Protein AF-A0A4Y2V681-F1 (afdb_monomer_lite)

Sequence (120 aa):
MNDAANAAIPKAHNSGRKQNKPWWNQDCQKALNKQDRSWSIFRRYPTTSNLTAFKMARAEFRRIRRRSERASWINYISTITYSTSSYKLWKKVKKASGASISNSISVLHVNGQTISSQKI

pLDDT: mean 79.71, std 16.88, range [39.03, 98.56]

Secondary structure (DSSP, 8-state):
--HHHHHHS------------TT--HHHHHHHHHHHHHHHHHHHS--HHHHHHHHHHHHHHHHHHHHHHHHHHHHHHTT--TTS-HHHHHHHHHHHTT-------PPPEETTEE--PPP-

Radius of gyration: 22.25 Å; chains: 1; bounding box: 43×52×50 Å

Structure (mmCIF, N/CA/C/O backbone):
data_AF-A0A4Y2V681-F1
#
_entry.id   AF-A0A4Y2V681-F1
#
loop_
_atom_site.group_PDB
_atom_site.id
_atom_site.type_symbol
_atom_site.label_atom_id
_atom_site.label_alt_id
_atom_site.label_comp_id
_atom_site.label_asym_id
_atom_site.label_entity_id
_atom_site.label_seq_id
_atom_site.pdbx_PDB_ins_code
_atom_site.Cartn_x
_atom_site.Cartn_y
_atom_site.Cartn_z
_atom_site.occupancy
_atom_site.B_iso_or_equiv
_atom_site.auth_seq_id
_atom_site.auth_comp_id
_atom_site.auth_asym_id
_atom_site.auth_atom_id
_atom_site.pdbx_PDB_model_num
ATOM 1 N N . MET A 1 1 ? -9.420 44.773 5.056 1.00 53.97 1 MET A N 1
ATOM 2 C CA . MET A 1 1 ? -8.530 44.735 6.243 1.00 53.97 1 MET A CA 1
ATOM 3 C C . MET A 1 1 ? -7.721 43.429 6.321 1.00 53.97 1 MET A C 1
ATOM 5 O O . MET A 1 1 ? -7.550 42.889 7.398 1.00 53.97 1 MET A O 1
ATOM 9 N N . ASN A 1 2 ? -7.205 42.921 5.191 1.00 59.03 2 ASN A N 1
ATOM 10 C CA . ASN A 1 2 ? -6.303 41.753 5.148 1.00 59.03 2 ASN A CA 1
ATOM 11 C C . ASN A 1 2 ? -5.176 41.926 4.100 1.00 59.03 2 ASN A C 1
ATOM 13 O O . ASN A 1 2 ? -4.438 40.982 3.822 1.00 59.03 2 ASN A O 1
ATOM 17 N N . ASP A 1 3 ? -5.025 43.118 3.508 1.00 74.12 3 ASP A N 1
ATOM 18 C CA . ASP A 1 3 ? -4.104 43.349 2.385 1.00 74.12 3 ASP A CA 1
ATOM 19 C C . ASP A 1 3 ? -2.636 43.359 2.812 1.00 74.12 3 ASP A C 1
ATOM 21 O O . ASP A 1 3 ? -1.806 42.737 2.154 1.00 74.12 3 ASP A O 1
ATOM 25 N N . ALA A 1 4 ? -2.322 43.948 3.972 1.00 73.75 4 ALA A N 1
ATOM 26 C CA . ALA A 1 4 ? -0.965 43.934 4.522 1.00 73.75 4 ALA A CA 1
ATOM 27 C C . ALA A 1 4 ? -0.466 42.504 4.808 1.00 73.75 4 ALA A C 1
ATOM 29 O O . ALA A 1 4 ? 0.677 42.168 4.506 1.00 73.75 4 ALA A O 1
ATOM 30 N N . ALA A 1 5 ? -1.339 41.634 5.329 1.00 69.69 5 ALA A N 1
ATOM 31 C CA . ALA A 1 5 ? -0.999 40.244 5.629 1.00 69.69 5 ALA A CA 1
ATOM 32 C C . ALA A 1 5 ? -0.764 39.411 4.356 1.00 69.69 5 ALA A C 1
ATOM 34 O O . ALA A 1 5 ? 0.166 38.609 4.306 1.00 69.69 5 ALA A O 1
ATOM 35 N N . ASN A 1 6 ? -1.571 39.625 3.309 1.00 72.62 6 ASN A N 1
ATOM 36 C CA . ASN A 1 6 ? -1.392 38.949 2.020 1.00 72.62 6 ASN A CA 1
ATOM 37 C C . ASN A 1 6 ? -0.150 39.442 1.255 1.00 72.62 6 ASN A C 1
ATOM 39 O O . ASN A 1 6 ? 0.434 38.658 0.511 1.00 72.62 6 ASN A O 1
ATOM 43 N N . ALA A 1 7 ? 0.247 40.708 1.424 1.00 74.19 7 ALA A N 1
ATOM 44 C CA . ALA A 1 7 ? 1.439 41.278 0.795 1.00 74.19 7 ALA A CA 1
ATOM 45 C C . ALA A 1 7 ? 2.743 40.860 1.498 1.00 74.19 7 ALA A C 1
ATOM 47 O O . ALA A 1 7 ? 3.756 40.644 0.838 1.00 74.19 7 ALA A O 1
ATOM 48 N N . ALA A 1 8 ? 2.721 40.724 2.828 1.00 75.06 8 ALA A N 1
ATOM 49 C CA . ALA A 1 8 ? 3.905 40.393 3.621 1.00 75.06 8 ALA A CA 1
ATOM 50 C C . ALA A 1 8 ? 4.204 38.886 3.699 1.00 75.06 8 ALA A C 1
ATOM 52 O O . ALA A 1 8 ? 5.353 38.504 3.913 1.00 75.06 8 ALA A O 1
ATOM 53 N N . ILE A 1 9 ? 3.193 38.021 3.542 1.00 75.25 9 ILE A N 1
ATOM 54 C CA . ILE A 1 9 ? 3.348 36.564 3.643 1.00 75.25 9 ILE A CA 1
ATOM 55 C C . ILE A 1 9 ? 3.159 35.939 2.254 1.00 75.25 9 ILE A C 1
ATOM 57 O O . ILE A 1 9 ? 2.021 35.795 1.797 1.00 75.25 9 ILE A O 1
ATOM 61 N N . PRO A 1 10 ? 4.240 35.505 1.577 1.00 67.56 10 PRO A N 1
ATOM 62 C CA . PRO A 1 10 ? 4.119 34.769 0.329 1.00 67.56 10 PRO A CA 1
ATOM 63 C C . PRO A 1 10 ? 3.303 33.496 0.567 1.00 67.56 10 PRO A C 1
ATOM 65 O O . PRO A 1 10 ? 3.675 32.644 1.379 1.00 67.56 10 PRO A O 1
ATOM 68 N N . LYS A 1 11 ? 2.184 33.339 -0.146 1.00 66.31 11 LYS A N 1
ATOM 69 C CA . LYS A 1 11 ? 1.402 32.098 -0.120 1.00 66.31 11 LYS A CA 1
ATOM 70 C C . LYS A 1 11 ? 2.219 31.007 -0.802 1.00 66.31 11 LYS A C 1
ATOM 72 O O . LYS A 1 11 ? 2.191 30.865 -2.022 1.00 66.31 11 LYS A O 1
ATOM 77 N N . ALA A 1 12 ? 2.970 30.241 -0.019 1.00 59.72 12 ALA A N 1
ATOM 78 C CA . ALA A 1 12 ? 3.659 29.068 -0.525 1.00 59.72 12 ALA A CA 1
ATOM 79 C C . ALA A 1 12 ? 2.609 28.075 -1.038 1.00 59.72 12 ALA A C 1
ATOM 81 O O . ALA A 1 12 ? 1.800 27.551 -0.267 1.00 59.72 12 ALA A O 1
ATOM 82 N N . HIS A 1 13 ? 2.615 27.809 -2.344 1.00 54.09 13 HIS A N 1
ATOM 83 C CA . HIS A 1 13 ? 1.810 26.750 -2.934 1.00 54.09 13 HIS A CA 1
ATOM 84 C C . HIS A 1 13 ? 2.417 25.404 -2.523 1.00 54.09 13 HIS A C 1
ATOM 86 O O . HIS A 1 13 ? 3.166 24.770 -3.265 1.00 54.09 13 HIS A O 1
ATOM 92 N N . ASN A 1 14 ? 2.115 24.965 -1.302 1.00 51.78 14 ASN A N 1
ATOM 93 C CA . ASN A 1 14 ? 2.391 23.610 -0.857 1.00 51.78 14 ASN A CA 1
ATOM 94 C C . ASN A 1 14 ? 1.426 22.678 -1.594 1.00 51.78 14 ASN A C 1
ATOM 96 O O . ASN A 1 14 ? 0.453 22.193 -1.019 1.00 51.78 14 ASN A O 1
ATOM 100 N N . SER A 1 15 ? 1.688 22.403 -2.877 1.00 57.56 15 SER A N 1
ATOM 101 C CA . SER A 1 15 ? 1.141 21.206 -3.504 1.00 57.56 15 SER A CA 1
ATOM 102 C C . SER A 1 15 ? 1.687 20.053 -2.672 1.00 57.56 15 SER A C 1
ATOM 104 O O . SER A 1 15 ? 2.878 19.743 -2.782 1.00 57.56 15 SER A O 1
ATOM 106 N N . GLY A 1 16 ? 0.874 19.520 -1.752 1.00 54.62 16 GLY A N 1
ATOM 107 C CA . GLY A 1 16 ? 1.293 18.476 -0.823 1.00 54.62 16 GLY A CA 1
ATOM 108 C C . GLY A 1 16 ? 2.106 17.458 -1.600 1.00 54.62 16 GLY A C 1
ATOM 109 O O . GLY A 1 16 ? 1.641 17.008 -2.649 1.00 54.62 16 GLY A O 1
ATOM 110 N N . ARG A 1 17 ? 3.360 17.231 -1.176 1.00 56.72 17 ARG A N 1
ATOM 111 C CA . ARG A 1 17 ? 4.346 16.460 -1.943 1.00 56.72 17 ARG A CA 1
ATOM 112 C C . ARG A 1 17 ? 3.657 15.194 -2.432 1.00 56.72 17 ARG A C 1
ATOM 114 O O . ARG A 1 17 ? 3.395 14.300 -1.624 1.00 56.72 17 ARG A O 1
ATOM 121 N N . LYS A 1 18 ? 3.322 15.129 -3.729 1.00 55.38 18 LYS A N 1
ATOM 122 C CA . LYS A 1 18 ? 2.811 13.892 -4.314 1.00 55.38 18 LYS A CA 1
ATOM 123 C C . LYS A 1 18 ? 3.837 12.837 -3.934 1.00 55.38 18 LYS A C 1
ATOM 125 O O . LYS A 1 18 ? 5.042 13.090 -3.998 1.00 55.38 18 LYS A O 1
ATOM 130 N N . GLN A 1 19 ? 3.375 11.702 -3.421 1.00 58.81 19 GLN A N 1
ATOM 131 C CA . GLN A 1 19 ? 4.267 10.586 -3.144 1.00 58.81 19 GLN A CA 1
ATOM 132 C C . GLN A 1 19 ? 4.878 10.202 -4.499 1.00 58.81 19 GLN A C 1
ATOM 134 O O . GLN A 1 19 ? 4.272 9.461 -5.262 1.00 58.81 19 GLN A O 1
ATOM 139 N N . ASN A 1 20 ? 6.055 10.754 -4.826 1.00 60.59 20 ASN A N 1
ATOM 140 C CA . ASN A 1 20 ? 6.739 10.649 -6.126 1.00 60.59 20 ASN A CA 1
ATOM 141 C C . ASN A 1 20 ? 7.325 9.247 -6.362 1.00 60.59 20 ASN A C 1
ATOM 143 O O . ASN A 1 20 ? 8.308 9.061 -7.078 1.00 60.59 20 ASN A O 1
ATOM 147 N N . LYS A 1 21 ? 6.748 8.249 -5.702 1.00 73.75 21 LYS A N 1
ATOM 148 C CA . LYS A 1 21 ? 7.134 6.857 -5.781 1.00 73.75 21 LYS A CA 1
ATOM 149 C C . LYS A 1 21 ? 6.400 6.259 -6.981 1.00 73.75 21 LYS A C 1
ATOM 151 O O . LYS A 1 21 ? 5.173 6.251 -6.965 1.00 73.75 21 LYS A O 1
ATOM 156 N N . PRO A 1 22 ? 7.112 5.720 -7.987 1.00 76.56 22 PRO A N 1
ATOM 157 C CA . PRO A 1 22 ? 6.497 5.133 -9.186 1.00 76.56 22 PRO A CA 1
ATOM 158 C C . PRO A 1 22 ? 5.528 3.974 -8.901 1.00 76.56 22 PRO A C 1
ATOM 160 O O . PRO A 1 22 ? 4.754 3.579 -9.765 1.00 76.56 22 PRO A O 1
ATOM 163 N N . TRP A 1 23 ? 5.593 3.413 -7.694 1.00 84.69 23 TRP A N 1
ATOM 164 C CA . TRP A 1 23 ? 4.750 2.323 -7.216 1.00 84.69 23 TRP A CA 1
ATOM 165 C C . TRP A 1 23 ? 3.562 2.778 -6.358 1.00 84.69 23 TRP A C 1
ATOM 167 O O . TRP A 1 23 ? 2.766 1.943 -5.928 1.00 84.69 23 TRP A O 1
ATOM 177 N N . TRP A 1 24 ? 3.436 4.074 -6.056 1.00 89.38 24 TRP A N 1
ATOM 178 C CA . TRP A 1 24 ? 2.291 4.583 -5.305 1.00 89.38 24 TRP A CA 1
ATOM 179 C C . TRP A 1 24 ? 1.053 4.620 -6.201 1.00 89.38 24 TRP A C 1
ATOM 181 O O . TRP A 1 24 ? 1.049 5.276 -7.239 1.00 89.38 24 TRP A O 1
ATOM 191 N N . ASN A 1 25 ? -0.004 3.917 -5.798 1.00 90.75 25 ASN A N 1
ATOM 192 C CA . ASN A 1 25 ? -1.255 3.818 -6.544 1.00 90.75 25 ASN A CA 1
ATOM 193 C C . ASN A 1 25 ? -2.471 3.962 -5.613 1.00 90.75 25 ASN A C 1
ATOM 195 O O . ASN A 1 25 ? -2.335 4.086 -4.392 1.00 90.75 25 ASN A O 1
ATOM 199 N N . GLN A 1 26 ? -3.671 3.960 -6.196 1.00 93.12 26 GLN A N 1
ATOM 200 C CA . GLN A 1 26 ? -4.916 4.109 -5.438 1.00 93.12 26 GLN A CA 1
ATOM 201 C C . GLN A 1 26 ? -5.116 2.992 -4.403 1.00 93.12 26 GLN A C 1
ATOM 203 O O . GLN A 1 26 ? -5.643 3.262 -3.327 1.00 93.12 26 GLN A O 1
ATOM 208 N N . ASP A 1 27 ? -4.655 1.770 -4.673 1.00 94.38 27 ASP A N 1
ATOM 209 C CA . ASP A 1 27 ? -4.775 0.651 -3.731 1.00 94.38 27 ASP A CA 1
ATOM 210 C C . ASP A 1 27 ? -3.902 0.857 -2.493 1.00 94.38 27 ASP A C 1
ATOM 212 O O . ASP A 1 27 ? -4.357 0.638 -1.369 1.00 94.38 27 ASP A O 1
ATOM 216 N N . CYS A 1 28 ? -2.674 1.356 -2.675 1.00 94.06 28 CYS A N 1
ATOM 217 C CA . CYS A 1 28 ? -1.805 1.772 -1.574 1.00 94.06 28 CYS A CA 1
ATOM 218 C C . CYS A 1 28 ? -2.475 2.855 -0.719 1.00 94.06 28 CYS A C 1
ATOM 220 O O . CYS A 1 28 ? -2.442 2.762 0.508 1.00 94.06 28 CYS A O 1
ATOM 222 N N . GLN A 1 29 ? -3.119 3.843 -1.350 1.00 94.62 29 GLN A N 1
ATOM 223 C CA . GLN A 1 29 ? -3.830 4.907 -0.638 1.00 94.62 29 GLN A CA 1
ATOM 224 C C . GLN A 1 29 ? -5.032 4.366 0.146 1.00 94.62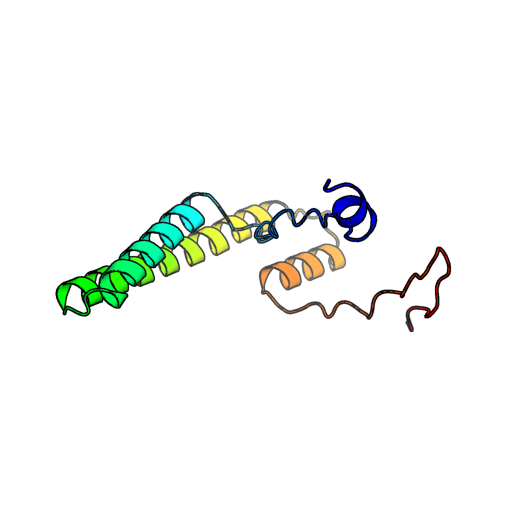 29 GLN A C 1
ATOM 226 O O . GLN A 1 29 ? -5.184 4.674 1.325 1.00 94.62 29 GLN A O 1
ATOM 231 N N . LYS A 1 30 ? -5.873 3.533 -0.478 1.00 96.88 30 LYS A N 1
ATOM 232 C CA . LYS A 1 30 ? -7.041 2.917 0.174 1.00 96.88 30 LYS A CA 1
ATOM 233 C C . LYS A 1 30 ? -6.621 2.071 1.377 1.00 96.88 30 LYS A C 1
ATOM 235 O O . LYS A 1 30 ? -7.218 2.180 2.446 1.00 96.88 30 LYS A O 1
ATOM 240 N N . ALA A 1 31 ? -5.573 1.266 1.221 1.00 97.00 31 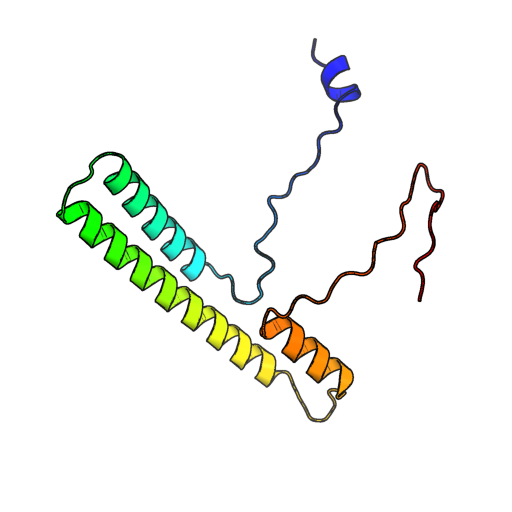ALA A N 1
ATOM 241 C CA . ALA A 1 31 ? -5.053 0.419 2.286 1.00 97.00 31 ALA A CA 1
ATOM 242 C C . ALA A 1 31 ? -4.422 1.226 3.431 1.00 97.00 31 ALA A C 1
ATOM 244 O O . ALA A 1 31 ? -4.625 0.878 4.594 1.00 97.00 31 ALA A O 1
ATOM 245 N N . LEU A 1 32 ? -3.714 2.320 3.120 1.00 96.62 32 LEU A N 1
ATOM 246 C CA . LEU A 1 32 ? -3.194 3.246 4.128 1.00 96.62 32 LEU A CA 1
ATOM 247 C C . LEU A 1 32 ? -4.341 3.894 4.912 1.00 96.62 32 LEU A C 1
ATOM 249 O O . LEU A 1 32 ? -4.361 3.815 6.134 1.00 96.62 32 LEU A O 1
ATOM 253 N N . ASN A 1 33 ? -5.353 4.424 4.219 1.00 97.31 33 ASN A N 1
ATOM 254 C CA . ASN A 1 33 ? -6.520 5.030 4.861 1.00 97.31 33 ASN A CA 1
ATOM 255 C C . ASN A 1 33 ? -7.248 4.030 5.779 1.00 97.31 33 ASN A C 1
ATOM 257 O O . ASN A 1 33 ? -7.709 4.394 6.860 1.00 97.31 33 ASN A O 1
ATOM 261 N N . LYS A 1 34 ? -7.339 2.754 5.375 1.00 98.00 34 LYS A N 1
ATOM 262 C CA . LYS A 1 34 ? -7.899 1.676 6.205 1.00 98.00 34 LYS A CA 1
ATOM 263 C C . LYS A 1 34 ? -7.050 1.429 7.454 1.00 98.00 34 LYS A C 1
ATOM 265 O O . LYS A 1 34 ? -7.603 1.324 8.546 1.00 98.00 34 LYS A O 1
ATOM 270 N N . GLN A 1 35 ? -5.725 1.361 7.310 1.00 98.12 35 GLN A N 1
ATOM 271 C CA . GLN A 1 35 ? -4.803 1.233 8.439 1.00 98.12 35 GLN A CA 1
ATOM 272 C C . GLN A 1 35 ? -4.941 2.414 9.411 1.00 98.12 35 GLN A C 1
ATOM 274 O O . GLN A 1 35 ? -5.053 2.187 10.616 1.00 98.12 35 GLN A O 1
ATOM 279 N N . ASP A 1 36 ? -4.972 3.644 8.901 1.00 97.94 36 ASP A N 1
ATOM 280 C CA . ASP A 1 36 ? -5.074 4.870 9.697 1.00 97.94 36 ASP A CA 1
ATOM 281 C C . ASP A 1 36 ? -6.417 4.958 10.425 1.00 97.94 36 ASP A C 1
ATOM 283 O O . ASP A 1 36 ? -6.472 5.330 11.599 1.00 97.94 36 ASP A O 1
ATOM 287 N N . ARG A 1 37 ? -7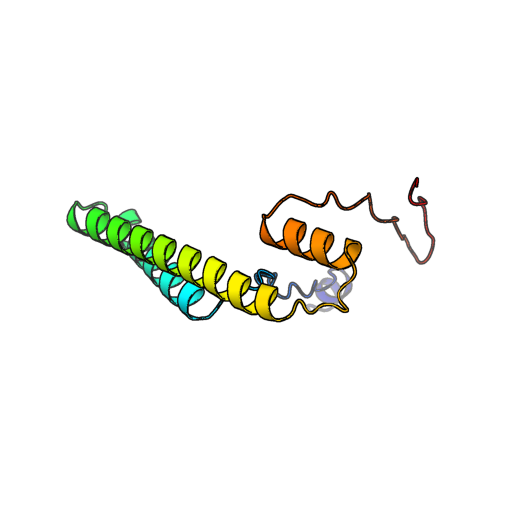.507 4.533 9.774 1.00 98.12 37 ARG A N 1
ATOM 288 C CA . ARG A 1 37 ? -8.823 4.421 10.410 1.00 98.12 37 ARG A CA 1
ATOM 289 C C . ARG A 1 37 ? -8.804 3.421 11.563 1.00 98.12 37 ARG A C 1
ATOM 291 O O . ARG A 1 37 ? -9.241 3.766 12.659 1.00 98.12 37 ARG A O 1
ATOM 298 N N . SER A 1 38 ? -8.281 2.212 11.349 1.00 97.88 38 SER A N 1
ATOM 299 C CA . SER A 1 38 ? -8.182 1.203 12.413 1.00 97.88 38 SER A CA 1
ATOM 300 C C . SER A 1 38 ? -7.259 1.651 13.548 1.00 97.88 38 SER A C 1
ATOM 302 O O . SER A 1 38 ? -7.552 1.388 14.712 1.00 97.88 38 SER A O 1
ATOM 304 N N . TRP A 1 39 ? -6.176 2.368 13.230 1.00 98.25 39 TRP A N 1
ATOM 305 C CA . TRP A 1 39 ? -5.303 2.984 14.228 1.00 98.25 39 TRP A CA 1
ATOM 306 C C . TRP A 1 39 ? -6.044 4.032 15.055 1.00 98.25 39 TRP A C 1
ATOM 308 O O . TRP A 1 39 ? -5.967 3.998 16.276 1.00 98.25 39 TRP A O 1
ATOM 318 N N . SER A 1 40 ? -6.795 4.928 14.411 1.00 98.50 40 SER A N 1
ATOM 319 C CA . SER A 1 40 ? -7.576 5.964 15.093 1.00 98.50 40 SER A CA 1
ATOM 320 C C . SER A 1 40 ? -8.590 5.361 16.072 1.00 98.50 40 SER A C 1
ATOM 322 O O . SER A 1 40 ? -8.671 5.794 17.223 1.00 98.50 40 SER A O 1
ATOM 324 N N . ILE A 1 41 ? -9.296 4.302 15.655 1.00 98.31 41 ILE A N 1
ATOM 325 C CA . ILE A 1 41 ? -10.243 3.569 16.509 1.00 98.31 41 ILE A CA 1
ATOM 326 C C . ILE A 1 41 ? -9.520 2.924 17.694 1.00 98.31 41 ILE A C 1
ATOM 328 O O . ILE A 1 41 ? -9.918 3.147 18.834 1.00 98.31 41 ILE A O 1
ATOM 332 N N . PHE A 1 42 ? -8.446 2.167 17.450 1.00 98.38 42 PHE A N 1
ATOM 333 C CA . PHE A 1 42 ? -7.676 1.519 18.515 1.00 98.38 42 PHE A CA 1
ATOM 334 C C . PHE A 1 42 ? -7.060 2.531 19.488 1.00 98.38 42 PHE A C 1
ATOM 336 O O . PHE A 1 42 ? -7.108 2.327 20.697 1.00 98.38 42 PHE A O 1
ATOM 343 N N . ARG A 1 43 ? -6.539 3.652 18.979 1.00 97.81 43 ARG A N 1
ATOM 344 C CA . ARG A 1 43 ? -5.962 4.726 19.794 1.00 97.81 43 ARG A CA 1
ATOM 345 C C . ARG A 1 43 ? -6.997 5.346 20.730 1.00 97.81 43 ARG A C 1
ATOM 347 O O . ARG A 1 43 ? -6.650 5.709 21.846 1.00 97.81 43 ARG A O 1
ATOM 354 N N . ARG A 1 44 ? -8.245 5.498 20.274 1.00 98.19 44 ARG A N 1
ATOM 355 C CA . ARG A 1 44 ? -9.343 6.045 21.087 1.00 98.19 44 ARG A CA 1
ATOM 356 C C . ARG A 1 44 ? -9.928 5.008 22.046 1.00 98.19 44 ARG A C 1
ATOM 358 O O . ARG A 1 44 ? -10.313 5.365 23.152 1.00 98.19 44 ARG A O 1
ATOM 365 N N . TYR A 1 45 ? -9.981 3.748 21.620 1.00 97.75 45 TYR A N 1
ATOM 366 C CA . TYR A 1 45 ? -10.586 2.638 22.352 1.00 97.75 45 TYR A CA 1
ATOM 367 C C . TYR A 1 45 ? -9.655 1.412 22.316 1.00 97.75 45 TYR A C 1
ATOM 369 O O . TYR A 1 45 ? -9.775 0.573 21.412 1.00 97.75 45 TYR A O 1
ATOM 377 N N . PRO A 1 46 ? -8.721 1.287 23.275 1.00 97.69 46 PRO A N 1
ATOM 378 C CA . PRO A 1 46 ? -7.663 0.279 23.248 1.00 97.69 46 PRO A CA 1
ATOM 379 C C . PRO A 1 46 ? -8.157 -1.101 23.712 1.00 97.69 46 PRO A C 1
ATOM 381 O O . PRO A 1 46 ? -7.742 -1.626 24.740 1.00 97.69 46 PRO A O 1
ATOM 384 N N . THR A 1 47 ? -9.057 -1.710 22.940 1.00 98.50 47 THR A N 1
ATOM 385 C CA . THR A 1 47 ? -9.562 -3.071 23.172 1.00 98.50 47 THR A CA 1
ATOM 386 C C . THR A 1 47 ? -8.779 -4.105 22.359 1.00 98.50 47 THR A C 1
ATOM 388 O O . THR A 1 47 ? -8.201 -3.793 21.313 1.00 98.50 47 THR A O 1
ATOM 391 N N . THR A 1 48 ? -8.801 -5.371 22.788 1.00 98.38 48 THR A N 1
ATOM 392 C CA . THR A 1 48 ? -8.150 -6.484 22.070 1.00 98.38 48 THR A CA 1
ATOM 393 C C . THR A 1 48 ? -8.685 -6.651 20.647 1.00 98.38 48 THR A C 1
ATOM 395 O O . THR A 1 48 ? -7.912 -6.868 19.714 1.00 98.38 48 THR A O 1
ATOM 398 N N . SER A 1 49 ? -9.999 -6.491 20.458 1.00 98.38 49 SER A N 1
ATOM 399 C CA . SER A 1 49 ? -10.633 -6.543 19.134 1.00 98.38 49 SER A CA 1
ATOM 400 C C . SER A 1 49 ? -10.091 -5.446 18.209 1.00 98.38 49 SER A C 1
ATOM 402 O O . SER A 1 49 ? -9.645 -5.725 17.092 1.00 98.38 49 SER A O 1
ATOM 404 N N . ASN A 1 50 ? -10.003 -4.208 18.711 1.00 98.25 50 ASN A N 1
ATOM 405 C CA . ASN A 1 50 ? -9.480 -3.078 17.944 1.00 98.25 50 ASN A CA 1
ATOM 406 C C . ASN A 1 50 ? -7.985 -3.237 17.621 1.00 98.25 50 ASN A C 1
ATOM 408 O O . ASN A 1 50 ? -7.556 -2.910 16.511 1.00 98.25 50 ASN A O 1
ATOM 412 N N . LEU A 1 51 ? -7.194 -3.799 18.542 1.00 98.25 51 LEU A N 1
ATOM 413 C CA . LEU A 1 51 ? -5.790 -4.127 18.289 1.00 98.25 51 LEU A CA 1
ATOM 414 C C . LEU A 1 51 ? -5.646 -5.158 17.161 1.00 98.25 51 LEU A C 1
ATOM 416 O O . LEU A 1 51 ? -4.806 -4.988 16.273 1.00 98.25 51 LEU A O 1
ATOM 420 N N . THR A 1 52 ? -6.462 -6.213 17.171 1.00 98.56 52 THR A N 1
ATOM 421 C CA . THR A 1 52 ? -6.473 -7.242 16.121 1.00 98.56 52 THR A CA 1
ATOM 422 C C . THR A 1 52 ? -6.849 -6.642 14.769 1.00 98.56 52 THR A C 1
ATOM 424 O O . THR A 1 52 ? -6.122 -6.841 13.792 1.00 98.56 52 THR A O 1
ATOM 427 N N . ALA A 1 53 ? -7.904 -5.824 14.715 1.00 98.38 53 ALA A N 1
ATOM 428 C CA . ALA A 1 53 ? -8.319 -5.127 13.499 1.00 98.38 53 ALA A CA 1
ATOM 429 C C . ALA A 1 53 ? -7.214 -4.207 12.943 1.00 98.38 53 ALA A C 1
ATOM 431 O O . ALA A 1 53 ? -6.948 -4.203 11.737 1.00 98.38 53 ALA A O 1
ATOM 432 N N . PHE A 1 54 ? -6.515 -3.462 13.806 1.00 98.38 54 PHE A N 1
ATOM 433 C CA . PHE A 1 54 ? -5.368 -2.647 13.399 1.00 98.38 54 PHE A CA 1
ATOM 434 C C . PHE A 1 54 ? -4.205 -3.497 12.869 1.00 98.38 54 PHE A C 1
ATOM 436 O O . PHE A 1 54 ? -3.642 -3.178 11.819 1.00 98.38 54 PHE A O 1
ATOM 443 N N . LYS A 1 55 ? -3.857 -4.601 13.544 1.00 98.44 55 LYS A N 1
ATOM 444 C CA . LYS A 1 55 ? -2.803 -5.525 13.090 1.00 98.44 55 LYS A CA 1
ATOM 445 C C . LYS A 1 55 ? -3.122 -6.112 11.713 1.00 98.44 55 LYS A C 1
ATOM 447 O O . LYS A 1 55 ? -2.239 -6.129 10.854 1.00 98.44 55 LYS A O 1
ATOM 452 N N . MET A 1 56 ? -4.369 -6.523 11.481 1.00 98.50 56 MET A N 1
ATOM 453 C CA . MET A 1 56 ? -4.835 -7.017 10.181 1.00 98.50 56 MET A CA 1
ATOM 454 C C . MET A 1 56 ? -4.713 -5.944 9.092 1.00 98.50 56 MET A C 1
ATOM 456 O O . MET A 1 56 ? -4.087 -6.192 8.061 1.00 98.50 56 MET A O 1
ATOM 460 N N . ALA A 1 57 ? -5.211 -4.727 9.340 1.00 98.31 57 ALA A N 1
ATOM 461 C CA . ALA A 1 57 ?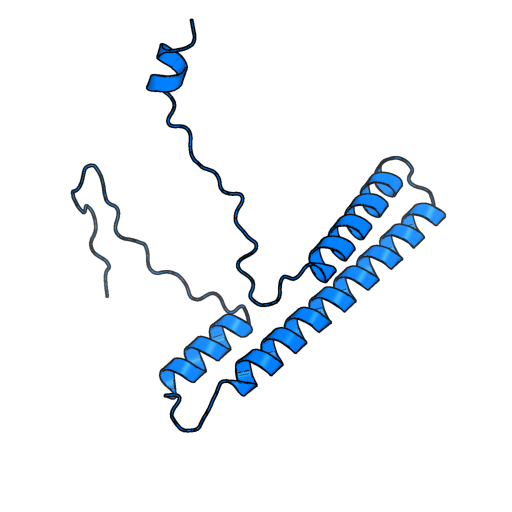 -5.115 -3.621 8.383 1.00 98.31 57 ALA A CA 1
ATOM 462 C C . ALA A 1 57 ? -3.654 -3.239 8.075 1.00 98.31 57 ALA A C 1
ATOM 464 O O . ALA A 1 57 ? -3.287 -2.998 6.925 1.00 98.31 57 ALA A O 1
ATOM 465 N N . ARG A 1 58 ? -2.776 -3.258 9.087 1.00 98.25 58 ARG A N 1
ATOM 466 C CA . ARG A 1 58 ? -1.335 -3.018 8.921 1.00 98.25 58 ARG A CA 1
ATOM 467 C C . ARG A 1 58 ? -0.660 -4.108 8.084 1.00 98.25 58 ARG A C 1
ATOM 469 O O . ARG A 1 58 ? 0.212 -3.797 7.268 1.00 98.25 58 ARG A O 1
ATOM 476 N N . ALA A 1 59 ? -1.025 -5.374 8.278 1.00 98.31 59 ALA A N 1
ATOM 477 C CA . ALA A 1 59 ? -0.511 -6.486 7.481 1.00 98.31 59 ALA A CA 1
ATOM 478 C C . ALA A 1 59 ? -0.971 -6.389 6.016 1.00 98.31 59 ALA A C 1
ATOM 480 O O . ALA A 1 59 ? -0.162 -6.561 5.100 1.00 98.31 59 ALA A O 1
ATOM 481 N N . GLU A 1 60 ? -2.237 -6.038 5.796 1.00 98.19 60 GLU A N 1
ATOM 482 C CA . GLU A 1 60 ? -2.816 -5.818 4.472 1.00 98.19 60 GLU A CA 1
ATOM 483 C C . GLU A 1 60 ? -2.117 -4.676 3.726 1.00 98.19 60 GLU A C 1
ATOM 485 O O . GLU A 1 60 ? -1.658 -4.878 2.598 1.00 98.19 60 GLU A O 1
ATOM 490 N N . PHE A 1 61 ? -1.934 -3.518 4.371 1.00 98.00 61 PHE A N 1
ATOM 491 C CA . PHE A 1 61 ? -1.192 -2.396 3.793 1.00 98.00 61 PHE A CA 1
ATOM 492 C C . PHE A 1 61 ? 0.227 -2.806 3.387 1.00 98.00 61 PHE A C 1
ATOM 494 O O . PHE A 1 61 ? 0.653 -2.553 2.260 1.00 98.00 61 PHE A O 1
ATOM 501 N N . ARG A 1 62 ? 0.953 -3.520 4.260 1.00 97.19 62 ARG A N 1
ATOM 502 C CA . ARG A 1 62 ? 2.296 -4.037 3.943 1.00 97.19 62 ARG A C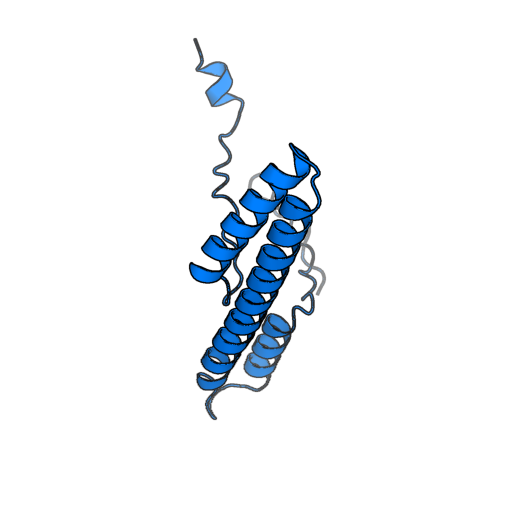A 1
ATOM 503 C C . ARG A 1 62 ? 2.292 -4.960 2.724 1.00 97.19 62 ARG A C 1
ATOM 505 O O . ARG A 1 62 ? 3.216 -4.889 1.914 1.00 97.19 62 ARG A O 1
ATOM 512 N N . ARG A 1 63 ? 1.282 -5.826 2.592 1.00 97.75 63 ARG A N 1
ATOM 513 C CA . ARG A 1 63 ? 1.137 -6.736 1.447 1.00 97.75 63 ARG A CA 1
ATOM 514 C C . ARG A 1 63 ? 0.912 -5.961 0.152 1.00 97.75 63 ARG A C 1
ATOM 516 O O . ARG A 1 63 ? 1.605 -6.225 -0.828 1.00 97.75 63 ARG A O 1
ATOM 523 N N . ILE A 1 64 ? -0.027 -5.016 0.158 1.00 97.06 64 ILE A N 1
ATOM 524 C CA . ILE A 1 64 ? -0.366 -4.191 -1.009 1.00 97.06 64 ILE A CA 1
ATOM 525 C C . ILE A 1 64 ? 0.842 -3.359 -1.426 1.00 97.06 64 ILE A C 1
ATOM 527 O O . ILE A 1 64 ? 1.229 -3.405 -2.589 1.00 97.06 64 ILE A O 1
ATOM 531 N N . ARG A 1 65 ? 1.518 -2.710 -0.472 1.00 94.00 65 ARG A N 1
ATOM 532 C CA . ARG A 1 65 ? 2.732 -1.931 -0.733 1.00 94.00 65 ARG A CA 1
ATOM 533 C C . ARG A 1 65 ? 3.797 -2.755 -1.457 1.00 94.00 65 ARG A C 1
ATOM 535 O O . ARG A 1 65 ? 4.245 -2.360 -2.527 1.00 94.00 65 ARG A O 1
ATOM 542 N N . ARG A 1 66 ? 4.146 -3.933 -0.921 1.00 93.94 66 ARG A N 1
ATOM 543 C CA . ARG A 1 66 ? 5.140 -4.834 -1.532 1.00 93.94 66 ARG A CA 1
ATOM 544 C C . ARG A 1 66 ? 4.730 -5.304 -2.929 1.00 93.94 66 ARG A C 1
ATOM 546 O O . ARG A 1 66 ? 5.575 -5.417 -3.812 1.00 93.94 66 ARG A O 1
ATOM 553 N N . ARG A 1 67 ? 3.439 -5.582 -3.141 1.00 94.81 67 ARG A N 1
ATOM 554 C CA . ARG A 1 67 ? 2.913 -5.981 -4.453 1.00 94.81 67 ARG A CA 1
ATOM 555 C C . ARG A 1 67 ? 3.025 -4.843 -5.466 1.00 94.81 67 ARG A C 1
ATOM 557 O O . ARG A 1 67 ? 3.505 -5.085 -6.568 1.00 94.81 67 ARG A O 1
ATOM 564 N N . SER A 1 68 ? 2.632 -3.629 -5.090 1.00 93.25 68 SER A N 1
ATOM 565 C CA . SER A 1 68 ? 2.716 -2.449 -5.954 1.00 93.25 68 SER A CA 1
ATOM 566 C C . SER A 1 68 ? 4.166 -2.085 -6.281 1.00 93.25 68 SER A C 1
ATOM 568 O O . SER A 1 68 ? 4.474 -1.804 -7.436 1.00 93.25 68 SER A O 1
ATOM 570 N N . GLU A 1 69 ? 5.074 -2.166 -5.300 1.00 89.50 69 GLU A N 1
ATOM 571 C CA . GLU A 1 69 ? 6.523 -2.013 -5.502 1.00 89.50 69 GLU A CA 1
ATOM 572 C C . GLU A 1 69 ? 7.043 -3.013 -6.549 1.00 89.50 69 GLU A C 1
ATOM 574 O O . GLU A 1 69 ? 7.668 -2.613 -7.532 1.00 89.50 69 GLU A O 1
ATOM 579 N N . ARG A 1 70 ? 6.720 -4.305 -6.394 1.00 90.25 70 ARG A N 1
ATOM 580 C CA . ARG A 1 70 ? 7.143 -5.359 -7.329 1.00 90.25 70 ARG A CA 1
ATOM 581 C C . ARG A 1 70 ? 6.549 -5.183 -8.726 1.00 90.25 70 ARG A C 1
ATOM 583 O O . ARG A 1 70 ? 7.272 -5.330 -9.703 1.00 90.25 70 ARG A O 1
ATOM 590 N N . ALA A 1 71 ? 5.257 -4.885 -8.831 1.00 91.06 71 ALA A N 1
ATOM 591 C CA . ALA A 1 71 ? 4.586 -4.706 -10.118 1.00 91.06 71 ALA A CA 1
ATOM 592 C C . ALA A 1 71 ? 5.154 -3.504 -10.883 1.00 91.06 71 ALA A C 1
ATOM 594 O O . ALA A 1 71 ? 5.477 -3.615 -12.062 1.00 91.06 71 ALA A O 1
ATOM 595 N N . SER A 1 72 ? 5.355 -2.380 -10.190 1.00 88.06 72 SER A N 1
ATOM 596 C CA . SER A 1 72 ? 6.011 -1.199 -10.756 1.00 88.06 72 SER A CA 1
ATOM 597 C C . SER A 1 72 ? 7.419 -1.530 -11.252 1.00 88.06 72 SER A C 1
ATOM 599 O O . SER A 1 72 ? 7.781 -1.137 -12.356 1.00 88.06 72 SER A O 1
ATOM 601 N N . TRP A 1 73 ? 8.190 -2.314 -10.490 1.00 83.69 73 TRP A N 1
ATOM 602 C CA . TRP A 1 73 ? 9.523 -2.751 -10.903 1.00 83.69 73 TRP A CA 1
ATOM 603 C C . TRP A 1 73 ? 9.508 -3.640 -12.149 1.00 83.69 73 TRP A C 1
ATOM 605 O O . TRP A 1 73 ? 10.269 -3.383 -13.078 1.00 83.69 73 TRP A O 1
ATOM 615 N N . ILE A 1 74 ? 8.633 -4.648 -12.198 1.00 87.25 74 ILE A N 1
ATOM 616 C CA . ILE A 1 74 ? 8.506 -5.546 -13.356 1.00 87.25 74 ILE A CA 1
ATOM 617 C C . ILE A 1 74 ? 8.151 -4.743 -14.612 1.00 87.25 74 ILE A C 1
ATOM 619 O O . ILE A 1 74 ? 8.849 -4.851 -15.617 1.00 87.25 74 ILE A O 1
ATOM 623 N N . ASN A 1 75 ? 7.142 -3.871 -14.521 1.00 87.56 75 ASN A N 1
ATOM 624 C CA . ASN A 1 75 ? 6.731 -2.999 -15.624 1.00 87.56 75 ASN A CA 1
ATOM 625 C C . ASN A 1 75 ? 7.835 -2.021 -16.039 1.00 87.56 75 ASN A C 1
ATOM 627 O O . ASN A 1 75 ? 7.906 -1.587 -17.183 1.00 87.56 75 ASN A O 1
ATOM 631 N N . TYR A 1 76 ? 8.694 -1.627 -15.103 1.00 81.56 76 TYR A N 1
ATOM 632 C CA . TYR A 1 76 ? 9.801 -0.735 -15.395 1.00 81.56 76 TYR A CA 1
ATOM 633 C C . TYR A 1 76 ? 10.953 -1.456 -16.097 1.00 81.56 76 TYR A C 1
ATOM 635 O O . TYR A 1 76 ? 11.499 -0.930 -17.069 1.00 81.56 76 TYR A O 1
ATOM 643 N N . ILE A 1 77 ? 11.304 -2.663 -15.649 1.00 80.69 77 ILE A N 1
ATOM 644 C CA . ILE A 1 77 ? 12.317 -3.509 -16.289 1.00 80.69 77 ILE A CA 1
ATOM 645 C C . ILE A 1 77 ? 11.885 -3.927 -17.691 1.00 80.69 77 ILE A C 1
ATOM 647 O O . ILE A 1 77 ? 12.721 -3.918 -18.588 1.00 80.69 77 ILE A O 1
ATOM 651 N N . SER A 1 78 ? 10.598 -4.191 -17.929 1.00 85.00 78 SER A N 1
ATOM 652 C CA . SER A 1 78 ? 10.112 -4.524 -19.274 1.00 85.00 78 SER A CA 1
ATOM 653 C C . SER A 1 78 ? 10.311 -3.397 -20.300 1.00 85.00 78 SER A C 1
ATOM 655 O O . SER A 1 78 ? 10.253 -3.656 -21.495 1.00 85.00 78 SER A O 1
ATOM 657 N N . THR A 1 79 ? 10.588 -2.155 -19.869 1.00 83.38 79 THR A N 1
ATOM 658 C CA . THR A 1 79 ? 10.956 -1.043 -20.775 1.00 83.38 79 THR A CA 1
ATOM 659 C C . THR A 1 79 ? 12.427 -1.043 -21.200 1.00 83.38 79 THR A C 1
ATOM 661 O O . THR A 1 79 ? 12.838 -0.199 -21.996 1.00 83.38 79 THR A O 1
ATOM 664 N N . ILE A 1 80 ? 13.256 -1.914 -20.623 1.00 83.94 80 ILE A N 1
ATOM 665 C CA . ILE A 1 80 ? 14.694 -1.965 -20.881 1.00 83.94 80 ILE A CA 1
ATOM 666 C C . ILE A 1 80 ? 14.936 -2.902 -22.060 1.00 83.94 80 ILE A C 1
ATOM 668 O O . ILE A 1 80 ? 14.823 -4.117 -21.941 1.00 83.94 80 ILE A O 1
ATOM 672 N N . THR A 1 81 ? 15.284 -2.315 -23.199 1.00 84.75 81 THR A N 1
ATOM 673 C CA . THR A 1 81 ? 15.671 -3.024 -24.425 1.00 84.75 81 THR A CA 1
ATOM 674 C C . THR A 1 81 ? 17.184 -2.949 -24.647 1.00 84.75 81 THR A C 1
ATOM 676 O O . THR A 1 81 ? 17.886 -2.219 -23.940 1.00 84.75 81 THR A O 1
ATOM 679 N N . TYR A 1 82 ? 17.689 -3.658 -25.663 1.00 83.44 82 TYR A N 1
ATOM 680 C CA . TYR A 1 82 ? 19.114 -3.696 -26.031 1.00 83.44 82 TYR A CA 1
ATOM 681 C C . TYR A 1 82 ? 19.731 -2.314 -26.321 1.00 83.44 82 TYR A C 1
ATOM 683 O O . TYR A 1 82 ? 20.942 -2.146 -26.217 1.00 83.44 82 TYR A O 1
ATOM 691 N N . SER A 1 83 ? 18.915 -1.307 -26.652 1.00 85.38 83 SER A N 1
ATOM 692 C CA . SER A 1 83 ? 19.360 0.070 -26.899 1.00 85.38 83 SER A CA 1
ATOM 693 C C . SER A 1 83 ? 19.519 0.907 -25.621 1.00 85.38 83 SER A C 1
ATOM 695 O O . SER A 1 83 ? 19.963 2.059 -25.666 1.00 85.38 83 SER A O 1
ATOM 697 N N . THR A 1 84 ? 19.169 0.360 -24.453 1.00 85.12 84 THR A N 1
ATOM 698 C CA . THR A 1 84 ? 19.334 1.055 -23.173 1.00 85.12 84 THR A CA 1
ATOM 699 C C . THR A 1 84 ? 20.798 1.021 -22.746 1.00 85.12 84 THR A C 1
ATOM 701 O O . THR A 1 84 ? 21.334 -0.038 -22.438 1.00 85.12 84 THR A O 1
ATOM 704 N N . SER A 1 85 ? 21.441 2.189 -22.651 1.00 86.69 85 SER A N 1
ATOM 705 C CA . SER A 1 85 ? 22.827 2.256 -22.178 1.00 86.69 85 SER A CA 1
ATOM 706 C C . SER A 1 85 ? 22.978 1.752 -20.738 1.00 86.69 85 SER A C 1
ATOM 708 O O . SER A 1 85 ? 22.106 1.964 -19.886 1.00 86.69 85 SER A O 1
ATOM 710 N N . SER A 1 86 ? 24.133 1.152 -20.441 1.00 84.06 86 SER A N 1
ATOM 711 C CA . SER A 1 86 ? 24.504 0.661 -19.106 1.00 84.06 86 SER A CA 1
ATOM 712 C C . SER A 1 86 ? 24.363 1.740 -18.025 1.00 84.06 86 SER A C 1
ATOM 714 O O . SER A 1 86 ? 23.844 1.481 -16.943 1.00 84.06 86 SER A O 1
ATOM 716 N N . TYR A 1 87 ? 24.727 2.987 -18.331 1.00 85.06 87 TYR A N 1
ATOM 717 C CA . TYR A 1 87 ? 24.541 4.120 -17.424 1.00 85.06 87 TYR A CA 1
ATOM 718 C C . TYR A 1 87 ? 23.068 4.356 -17.061 1.00 85.06 87 TYR A C 1
ATOM 720 O O . TYR A 1 87 ? 22.727 4.519 -15.884 1.00 85.06 87 TYR A O 1
ATOM 728 N N . LYS A 1 88 ? 22.175 4.360 -18.062 1.00 82.81 88 LYS A N 1
ATOM 729 C CA . LYS A 1 88 ? 20.734 4.517 -17.833 1.00 82.81 88 LYS A CA 1
ATOM 730 C C . LYS A 1 88 ? 20.225 3.343 -17.003 1.00 82.81 88 LYS A C 1
ATOM 732 O O . LYS A 1 88 ? 19.587 3.589 -15.984 1.00 82.81 88 LYS A O 1
ATOM 737 N N . LEU A 1 89 ? 20.578 2.107 -17.361 1.00 83.12 89 LEU A N 1
ATOM 738 C CA . LEU A 1 89 ? 20.250 0.893 -16.604 1.00 83.12 89 LEU A CA 1
ATOM 739 C C . LEU A 1 89 ? 20.630 1.017 -15.117 1.00 83.12 89 LEU A C 1
ATOM 741 O O . LEU A 1 89 ? 19.793 0.820 -14.239 1.00 83.12 89 LEU A O 1
ATOM 745 N N . TRP A 1 90 ? 21.862 1.421 -14.811 1.00 81.81 90 TRP A N 1
ATOM 746 C CA . TRP A 1 90 ? 22.329 1.547 -13.429 1.00 81.81 90 TRP A CA 1
ATOM 747 C C . TRP A 1 90 ? 21.648 2.682 -12.658 1.00 81.81 90 TRP A C 1
ATOM 749 O O . TRP A 1 90 ? 21.308 2.505 -11.487 1.00 81.81 90 TRP A O 1
ATOM 759 N N . LYS A 1 91 ? 21.373 3.830 -13.295 1.00 79.94 91 LYS A N 1
ATOM 760 C CA . LYS A 1 91 ? 20.539 4.891 -12.694 1.00 79.94 91 LYS A CA 1
ATOM 761 C C . LYS A 1 91 ? 19.139 4.378 -12.352 1.00 79.94 91 LYS A C 1
ATOM 763 O O . LYS A 1 91 ? 18.618 4.675 -11.276 1.00 79.94 91 LYS A O 1
ATOM 768 N N . LYS A 1 92 ? 18.547 3.600 -13.261 1.00 76.31 92 LYS A N 1
ATOM 769 C CA . LYS A 1 92 ? 17.233 2.967 -13.108 1.00 76.31 92 LYS A CA 1
ATOM 770 C C . LYS A 1 92 ? 17.211 2.003 -11.908 1.00 76.31 92 LYS A C 1
ATOM 772 O O . LYS A 1 92 ? 16.333 2.126 -11.057 1.00 76.31 92 LYS A O 1
ATOM 777 N N . VAL A 1 93 ? 18.209 1.120 -11.791 1.00 77.75 93 VAL A N 1
ATOM 778 C CA . VAL A 1 93 ? 18.369 0.172 -10.668 1.00 77.75 93 VAL A CA 1
ATOM 779 C C . VAL A 1 93 ? 18.525 0.899 -9.329 1.00 77.75 93 VAL A C 1
ATOM 781 O O . VAL A 1 93 ? 17.800 0.594 -8.384 1.00 77.75 93 VAL A O 1
ATOM 784 N N . LYS A 1 94 ? 19.404 1.910 -9.246 1.00 75.38 94 LYS A N 1
ATOM 785 C CA . LYS A 1 94 ? 19.625 2.684 -8.007 1.00 75.38 94 LYS A CA 1
ATOM 786 C C . LYS A 1 94 ? 18.358 3.390 -7.517 1.00 75.38 94 LYS A C 1
ATOM 788 O O . LYS A 1 94 ? 18.078 3.409 -6.323 1.00 75.38 94 LYS A O 1
ATOM 793 N N . LYS A 1 95 ? 17.561 3.944 -8.435 1.00 72.81 95 LYS A N 1
ATOM 794 C CA . LYS A 1 95 ? 16.297 4.616 -8.092 1.00 72.81 95 LYS A CA 1
ATOM 795 C C . LYS A 1 95 ? 15.250 3.639 -7.545 1.00 72.81 95 LYS A C 1
ATOM 797 O O . LYS A 1 95 ? 14.461 4.014 -6.682 1.00 72.81 95 LYS A O 1
ATOM 802 N N . ALA A 1 96 ? 15.245 2.403 -8.039 1.00 67.69 96 ALA A N 1
ATOM 803 C CA . ALA A 1 96 ? 14.317 1.365 -7.607 1.00 67.69 96 ALA A CA 1
ATOM 804 C C . ALA A 1 96 ? 14.717 0.706 -6.278 1.00 67.69 96 ALA A C 1
ATOM 806 O O . ALA A 1 96 ? 13.837 0.377 -5.486 1.00 67.69 96 ALA A O 1
ATOM 807 N N . SER A 1 97 ? 16.017 0.564 -5.996 1.00 67.31 97 SER A N 1
ATOM 808 C CA . SER A 1 97 ? 16.502 0.003 -4.726 1.00 67.31 97 SER A CA 1
ATOM 809 C C . SER A 1 97 ? 16.311 0.938 -3.527 1.00 67.31 97 SER A C 1
ATOM 811 O O . SER A 1 97 ? 16.526 0.529 -2.389 1.00 67.31 97 SER A O 1
ATOM 813 N N . GLY A 1 98 ? 15.913 2.195 -3.758 1.00 62.75 98 GLY A N 1
ATOM 814 C CA . GLY A 1 98 ? 15.801 3.199 -2.701 1.00 62.75 98 GLY A CA 1
ATOM 815 C C . GLY A 1 98 ? 17.156 3.637 -2.141 1.00 62.75 98 GLY A C 1
ATOM 816 O O . GLY A 1 98 ? 17.188 4.340 -1.132 1.00 62.75 98 GLY A O 1
ATOM 817 N N . ALA A 1 99 ? 18.263 3.249 -2.789 1.00 63.81 99 ALA A N 1
ATOM 818 C CA . ALA A 1 99 ? 19.583 3.762 -2.469 1.00 63.81 99 ALA A CA 1
ATOM 819 C C . ALA A 1 99 ? 19.580 5.276 -2.705 1.00 63.81 99 ALA A C 1
ATOM 821 O O . ALA A 1 99 ? 19.332 5.742 -3.821 1.00 63.81 99 ALA A O 1
ATOM 822 N N . SER A 1 100 ? 19.806 6.040 -1.634 1.00 55.66 100 SER A N 1
ATOM 823 C CA . SER A 1 100 ? 19.873 7.496 -1.695 1.00 55.66 100 SER A CA 1
ATOM 824 C C . SER A 1 100 ? 20.956 7.901 -2.690 1.00 55.66 100 SER A C 1
ATOM 826 O O . SER A 1 100 ? 22.142 7.661 -2.468 1.00 55.66 100 SER A O 1
ATOM 828 N N . ILE A 1 101 ? 20.552 8.506 -3.806 1.00 56.31 101 ILE A N 1
ATOM 829 C CA . ILE A 1 101 ? 21.477 9.296 -4.605 1.00 56.31 101 ILE A CA 1
ATOM 830 C C . ILE A 1 101 ? 21.579 10.599 -3.827 1.00 56.31 101 ILE A C 1
ATOM 832 O O . ILE A 1 101 ? 20.641 11.394 -3.850 1.00 56.31 101 ILE A O 1
ATOM 836 N N . SER A 1 102 ? 22.662 10.753 -3.061 1.00 56.31 102 SER A N 1
ATOM 837 C CA . SER A 1 102 ? 23.016 12.032 -2.450 1.00 56.31 102 SER A CA 1
ATOM 838 C C . SER A 1 102 ? 22.871 13.109 -3.523 1.00 56.31 102 SER A C 1
ATOM 840 O O . SER A 1 102 ? 23.564 13.063 -4.542 1.00 56.31 102 SER A O 1
ATOM 842 N N . ASN A 1 103 ? 21.909 14.016 -3.353 1.00 55.00 103 ASN A N 1
ATOM 843 C CA . ASN A 1 103 ? 21.865 15.201 -4.190 1.00 55.00 103 ASN A CA 1
ATOM 844 C C . ASN A 1 103 ? 23.061 16.044 -3.754 1.00 55.00 103 ASN A C 1
ATOM 846 O O . ASN A 1 103 ? 23.157 16.404 -2.579 1.00 55.00 103 ASN A O 1
ATOM 850 N N . SER A 1 104 ? 23.976 16.331 -4.680 1.00 59.19 104 SER A N 1
ATOM 851 C CA . SER A 1 104 ? 24.997 17.346 -4.451 1.00 59.19 104 SER A CA 1
ATOM 852 C C . SER A 1 104 ? 24.307 18.649 -4.048 1.00 59.19 104 SER A C 1
ATOM 854 O O . SER A 1 104 ? 23.228 18.967 -4.559 1.00 59.19 104 SER A O 1
ATOM 856 N N . ILE A 1 105 ? 24.909 19.371 -3.099 1.00 56.59 105 ILE A N 1
ATOM 857 C CA . ILE A 1 105 ? 24.409 20.657 -2.600 1.00 56.59 105 ILE A CA 1
ATOM 858 C C . ILE A 1 105 ? 24.010 21.517 -3.805 1.00 56.59 105 ILE A C 1
ATOM 860 O O . ILE A 1 105 ? 24.812 21.752 -4.711 1.00 56.59 105 ILE A O 1
ATOM 864 N N . SER A 1 106 ? 22.737 21.906 -3.858 1.00 58.19 106 SER A N 1
ATOM 865 C CA . SER A 1 106 ? 22.224 22.763 -4.919 1.00 58.19 106 SER A CA 1
ATOM 866 C C . SER A 1 106 ? 22.776 24.172 -4.751 1.00 58.19 106 SER A C 1
ATOM 868 O O . SER A 1 106 ? 22.794 24.705 -3.642 1.00 58.19 106 SER A O 1
ATOM 870 N N . VAL A 1 107 ? 23.177 24.764 -5.873 1.00 59.66 107 VAL A N 1
ATOM 871 C CA . VAL A 1 107 ? 23.605 26.158 -6.006 1.00 59.66 107 VAL A CA 1
ATOM 872 C C . VAL A 1 107 ? 22.575 27.099 -5.368 1.00 59.66 107 VAL A C 1
ATOM 874 O O . VAL A 1 107 ? 21.401 27.101 -5.756 1.00 59.66 107 VAL A O 1
ATOM 877 N N . LEU A 1 108 ? 23.009 27.894 -4.387 1.00 56.25 108 LEU A N 1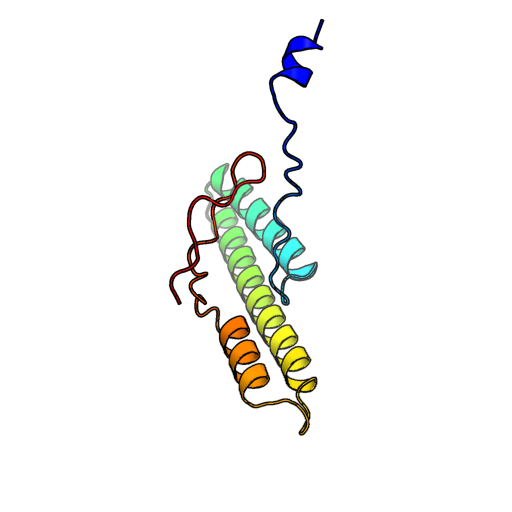
ATOM 878 C CA . LEU A 1 108 ? 22.165 28.903 -3.749 1.00 56.25 108 LEU A CA 1
ATOM 879 C C . LEU A 1 108 ? 22.030 30.120 -4.671 1.00 56.25 108 LEU A C 1
ATOM 881 O O . LEU A 1 108 ? 23.031 30.742 -5.030 1.00 56.25 108 LEU A O 1
ATOM 885 N N . HIS A 1 109 ? 20.788 30.452 -5.024 1.00 54.41 109 HIS A N 1
ATOM 886 C CA . HIS A 1 109 ? 20.441 31.657 -5.775 1.00 54.41 109 HIS A CA 1
ATOM 887 C C . HIS A 1 109 ? 19.730 32.635 -4.836 1.00 54.41 109 HIS A C 1
ATOM 889 O O . HIS A 1 109 ? 18.707 32.286 -4.246 1.00 54.41 109 HIS A O 1
ATOM 895 N N . VAL A 1 110 ? 20.243 33.858 -4.713 1.00 56.22 110 VAL A N 1
ATOM 896 C CA . VAL A 1 110 ? 19.580 34.964 -4.007 1.00 56.22 110 VAL A CA 1
ATOM 897 C C . VAL A 1 110 ? 19.466 36.125 -4.986 1.00 56.22 110 VAL A C 1
ATOM 899 O O . VAL A 1 110 ? 20.458 36.520 -5.590 1.00 56.22 110 VAL A O 1
ATOM 902 N N . ASN A 1 111 ? 18.251 36.648 -5.178 1.00 55.59 111 ASN A N 1
ATOM 903 C CA . ASN A 1 111 ? 17.971 37.809 -6.037 1.00 55.59 111 ASN A CA 1
ATOM 904 C C . ASN A 1 111 ? 18.574 37.717 -7.458 1.00 55.59 111 ASN A C 1
ATOM 906 O O . ASN A 1 111 ? 19.063 38.703 -7.998 1.00 55.59 111 ASN A O 1
ATOM 910 N N . GLY A 1 112 ? 18.566 36.522 -8.060 1.00 64.44 112 GLY A N 1
ATOM 911 C CA . GLY A 1 112 ? 19.102 36.295 -9.409 1.00 64.44 112 GLY A CA 1
ATOM 912 C C . GLY A 1 112 ? 20.626 36.140 -9.495 1.00 64.44 112 GLY A C 1
ATOM 913 O O . GLY A 1 112 ? 21.134 35.921 -10.591 1.00 64.44 112 GLY A O 1
ATOM 914 N N . GLN A 1 113 ? 21.356 36.190 -8.375 1.00 56.16 113 GLN A N 1
ATOM 915 C CA . GLN A 1 113 ? 22.795 35.926 -8.321 1.00 56.16 113 GLN A CA 1
ATOM 916 C C . GLN A 1 113 ? 23.114 34.605 -7.611 1.00 56.16 113 GLN A C 1
ATOM 918 O O . GLN A 1 113 ? 22.548 34.263 -6.569 1.00 56.16 113 GLN A O 1
ATOM 923 N N . THR A 1 114 ? 24.042 33.859 -8.206 1.00 64.56 114 THR A N 1
ATOM 924 C CA . THR A 1 114 ? 24.552 32.578 -7.712 1.00 64.56 114 THR A CA 1
ATOM 925 C C . THR A 1 114 ? 25.678 32.808 -6.705 1.00 64.56 114 THR A C 1
ATOM 927 O O . THR A 1 114 ? 26.708 33.369 -7.068 1.00 64.56 114 THR A O 1
ATOM 930 N N . ILE A 1 115 ? 25.510 32.351 -5.458 1.00 62.62 115 ILE A N 1
ATOM 931 C CA . ILE A 1 115 ? 26.464 32.612 -4.358 1.00 62.62 115 ILE A CA 1
ATOM 932 C C . ILE A 1 115 ? 27.475 31.466 -4.162 1.00 62.62 115 ILE A C 1
ATOM 934 O O . ILE A 1 115 ? 28.573 31.687 -3.658 1.00 62.62 115 ILE A O 1
ATOM 938 N N . SER A 1 116 ? 27.162 30.239 -4.587 1.00 59.75 116 SER A N 1
ATOM 939 C CA . SER A 1 116 ? 28.099 29.110 -4.497 1.00 59.75 116 SER A CA 1
ATOM 940 C C . SER A 1 116 ? 28.007 28.193 -5.711 1.00 59.75 116 SER A C 1
ATOM 942 O O . SER A 1 116 ? 26.931 27.714 -6.061 1.00 59.75 116 SER A O 1
ATOM 944 N N . SER A 1 117 ? 29.138 27.932 -6.370 1.00 54.25 117 SER A N 1
ATOM 945 C CA . SER A 1 117 ? 29.209 26.958 -7.459 1.00 54.25 117 SER A CA 1
ATOM 946 C C . SER A 1 117 ? 29.235 25.526 -6.916 1.00 54.25 117 SER A C 1
ATOM 948 O O . SER A 1 117 ? 29.746 25.252 -5.827 1.00 54.25 117 SER A O 1
ATOM 950 N N . GLN A 1 118 ? 28.673 24.589 -7.685 1.00 51.06 118 GLN A N 1
ATOM 951 C CA . GLN A 1 118 ? 28.809 23.162 -7.405 1.00 51.06 118 GLN A CA 1
ATOM 952 C C . GLN A 1 118 ? 30.283 22.769 -7.549 1.00 51.06 118 GLN A C 1
ATOM 954 O O . GLN A 1 118 ? 30.849 22.883 -8.635 1.00 51.06 118 GLN A O 1
ATOM 959 N N . LYS A 1 119 ? 30.906 22.305 -6.460 1.00 48.59 119 LYS A N 1
ATOM 960 C CA . LYS A 1 119 ? 32.213 21.648 -6.543 1.00 48.59 119 LYS A CA 1
ATOM 961 C C . LYS A 1 119 ? 32.001 20.277 -7.194 1.00 48.59 119 LYS A C 1
ATOM 963 O O . LYS A 1 119 ? 31.233 19.473 -6.662 1.00 48.59 119 LYS A O 1
ATOM 968 N N . ILE A 1 120 ? 32.607 20.096 -8.368 1.00 39.03 120 ILE A N 1
ATOM 969 C CA . ILE A 1 120 ? 32.690 18.829 -9.114 1.00 39.03 120 ILE A CA 1
ATOM 970 C C . ILE A 1 120 ? 33.484 17.812 -8.296 1.00 39.03 120 ILE A C 1
ATOM 972 O O . ILE A 1 120 ? 34.491 18.231 -7.678 1.00 39.03 120 ILE A O 1
#

Foldseek 3Di:
DCVVVPVVDPPPPCPPPDPPDLLDDPLLVVLVVQLVVLVVVCVVPVDPVSVVSNVVSVVSSVVSSVVSLVVSVVVLVVVDDPPDDPVNVVVSVCVSVVPDPPDQDDFDDDPNDTDDDGDD

Organism: Araneus ventricosus (NCBI:txid182803)